Protein AF-T1C5J7-F1 (afdb_monomer_lite)

Organism: NCBI:txid410659

pLDDT: mean 80.91, std 9.57, range [56.25, 94.88]

InterPro domains:
  IPR008930 Terpenoid cyclases/protein prenyltransferase alpha-alpha toroid [SSF48239] (3-37)
  IPR032696 Squalene cyclase, C-terminal [PF13243] (2-33)

Sequence (61 aa):
TLYTGTGFARVFYLRYNMYRDYFPLWALALYQNVHFEGASRVSRKVAVWRKQPFAPLASFI

Secondary structure (DSSP, 8-state):
----EEEETTTEEE--TTHHHHHHHHHHHHHHHHHHHSS-HHHHHHHHHHH--S--GGG--

Radius of gyratio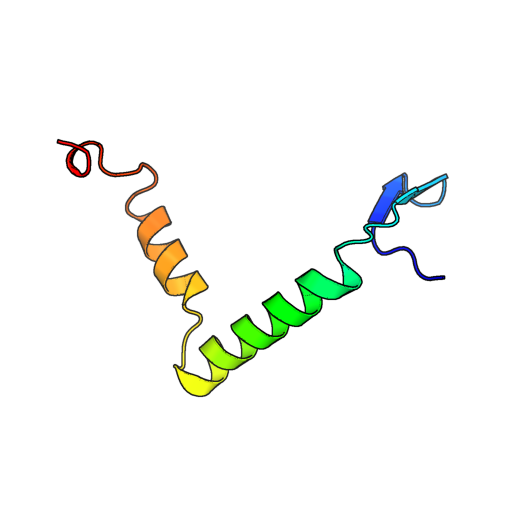n: 17.77 Å; chains: 1; bounding box: 27×46×38 Å

Structure (mmCIF, N/CA/C/O backbone):
data_AF-T1C5J7-F1
#
_entry.id   AF-T1C5J7-F1
#
loop_
_atom_site.group_PDB
_atom_site.id
_atom_site.type_symbol
_atom_site.label_atom_id
_atom_site.label_alt_id
_atom_site.label_comp_id
_atom_site.label_asym_id
_atom_site.label_entity_id
_atom_site.label_seq_id
_atom_site.pdbx_PDB_ins_code
_atom_site.Cartn_x
_atom_site.Cartn_y
_atom_site.Cartn_z
_atom_site.occupancy
_atom_site.B_iso_or_equiv
_atom_site.auth_seq_id
_atom_site.auth_comp_id
_atom_site.auth_asym_id
_atom_site.auth_atom_id
_atom_site.pdbx_PDB_model_num
ATOM 1 N N . THR A 1 1 ? 13.551 -14.678 -9.337 1.00 56.25 1 THR A N 1
ATOM 2 C CA . THR A 1 1 ? 13.513 -13.255 -8.929 1.00 56.25 1 THR A CA 1
ATOM 3 C C . THR A 1 1 ? 12.266 -12.624 -9.519 1.00 56.25 1 THR A C 1
ATOM 5 O O . THR A 1 1 ? 12.119 -12.637 -10.731 1.00 56.25 1 THR A O 1
ATOM 8 N N . LEU A 1 2 ? 11.325 -12.165 -8.687 1.00 68.94 2 LEU A N 1
ATOM 9 C CA . LEU A 1 2 ? 10.066 -11.575 -9.162 1.00 68.94 2 LEU A CA 1
ATOM 10 C C . LEU A 1 2 ? 10.233 -10.054 -9.330 1.00 68.94 2 LEU A C 1
ATOM 12 O O . LEU A 1 2 ? 10.760 -9.397 -8.431 1.00 68.94 2 LEU A O 1
ATOM 16 N N . TYR A 1 3 ? 9.800 -9.507 -10.466 1.00 73.88 3 TYR A N 1
ATOM 17 C CA . TYR A 1 3 ? 9.743 -8.065 -10.713 1.00 73.88 3 TYR A CA 1
ATOM 18 C C . TYR A 1 3 ? 8.319 -7.578 -10.449 1.00 73.88 3 TYR A C 1
ATOM 20 O O . TYR A 1 3 ? 7.365 -8.158 -10.958 1.00 73.88 3 TYR A O 1
ATOM 28 N N . THR A 1 4 ? 8.172 -6.531 -9.640 1.00 70.81 4 THR A N 1
ATOM 29 C CA . THR A 1 4 ? 6.868 -5.961 -9.257 1.00 70.81 4 THR A CA 1
ATOM 30 C C . THR A 1 4 ? 6.512 -4.700 -10.045 1.00 70.81 4 THR A C 1
ATOM 32 O O . THR A 1 4 ? 5.397 -4.204 -9.925 1.00 70.81 4 THR A O 1
ATOM 35 N N . GLY A 1 5 ? 7.443 -4.178 -10.852 1.00 71.75 5 GLY A N 1
ATOM 36 C CA . GLY A 1 5 ? 7.238 -3.025 -11.719 1.00 71.75 5 GLY A CA 1
ATOM 37 C C . GLY A 1 5 ? 7.315 -3.392 -13.195 1.00 71.75 5 GLY A C 1
ATOM 38 O O . GLY A 1 5 ? 8.277 -4.021 -13.635 1.00 71.75 5 GLY A O 1
ATOM 39 N N . THR A 1 6 ? 6.340 -2.949 -13.982 1.00 76.56 6 THR A N 1
ATOM 40 C CA 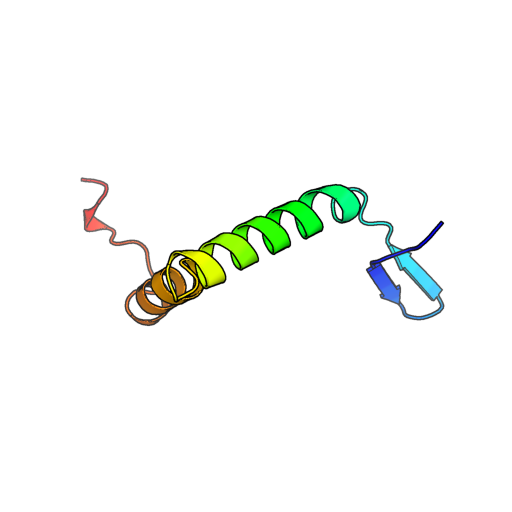. THR A 1 6 ? 6.401 -2.997 -15.448 1.00 76.56 6 THR A CA 1
ATOM 41 C C . THR A 1 6 ? 6.643 -1.586 -15.966 1.00 76.56 6 THR A C 1
ATOM 43 O O . THR A 1 6 ? 5.803 -0.719 -15.746 1.00 76.56 6 THR A O 1
ATOM 46 N N . GLY A 1 7 ? 7.772 -1.338 -16.634 1.00 76.38 7 GLY A N 1
ATOM 47 C CA . GLY A 1 7 ? 7.969 -0.070 -17.346 1.00 76.38 7 GLY A CA 1
ATOM 48 C C . GLY A 1 7 ? 7.324 -0.141 -18.726 1.00 76.38 7 GLY A C 1
ATOM 49 O O . GLY A 1 7 ? 6.373 0.574 -19.013 1.00 76.38 7 GLY A O 1
ATOM 50 N N . PHE A 1 8 ? 7.768 -1.109 -19.529 1.00 81.31 8 PHE A N 1
ATOM 51 C CA . PHE A 1 8 ? 7.119 -1.498 -20.779 1.00 81.31 8 PHE A CA 1
ATOM 52 C C . PHE A 1 8 ? 6.858 -2.996 -20.721 1.00 81.31 8 PHE A C 1
ATOM 54 O O . PHE A 1 8 ? 7.799 -3.786 -20.611 1.00 81.31 8 PHE A O 1
ATOM 61 N N . ALA A 1 9 ? 5.586 -3.397 -20.749 1.00 77.25 9 ALA A N 1
ATOM 62 C CA . ALA A 1 9 ? 5.213 -4.803 -20.639 1.00 77.25 9 ALA A CA 1
ATOM 63 C C . ALA A 1 9 ? 6.002 -5.640 -21.661 1.00 77.25 9 ALA A C 1
ATOM 65 O O . ALA A 1 9 ? 6.044 -5.303 -22.841 1.00 77.25 9 ALA A O 1
ATOM 66 N N . ARG A 1 10 ? 6.639 -6.725 -21.198 1.00 77.88 10 ARG A N 1
ATOM 67 C CA . ARG A 1 10 ? 7.468 -7.651 -22.002 1.00 77.88 10 ARG A CA 1
ATOM 68 C C . ARG A 1 10 ? 8.805 -7.107 -22.521 1.00 77.88 10 ARG A C 1
ATOM 70 O O . ARG A 1 10 ? 9.591 -7.909 -23.010 1.00 77.88 10 ARG A O 1
ATOM 77 N N . VAL A 1 11 ? 9.085 -5.812 -22.383 1.00 79.69 11 VAL A N 1
ATOM 78 C CA . VAL A 1 11 ? 10.324 -5.185 -22.884 1.00 79.69 11 VAL A CA 1
ATOM 79 C C . VAL A 1 11 ? 11.212 -4.697 -21.742 1.00 79.69 11 VAL A C 1
ATOM 81 O O . VAL A 1 11 ? 12.431 -4.812 -21.814 1.00 79.69 11 VAL A O 1
ATOM 84 N N . PHE A 1 12 ? 10.624 -4.186 -20.661 1.00 68.88 12 PHE A N 1
ATOM 85 C CA . PHE A 1 12 ? 11.377 -3.625 -19.547 1.00 68.88 12 PHE A CA 1
ATOM 86 C C . PHE A 1 12 ? 10.633 -3.791 -18.221 1.00 68.88 12 PHE A C 1
ATOM 88 O O . PHE A 1 12 ? 9.531 -3.265 -18.030 1.00 68.88 12 PHE A O 1
ATOM 95 N N . TYR A 1 13 ? 11.270 -4.496 -17.288 1.00 78.75 13 TYR A N 1
ATOM 96 C CA . TYR A 1 13 ? 10.755 -4.731 -15.944 1.00 78.75 13 TYR A CA 1
ATOM 97 C C . TYR A 1 13 ? 11.618 -4.010 -14.913 1.00 78.75 13 TYR A C 1
ATOM 99 O O . TYR A 1 13 ? 12.842 -4.136 -14.892 1.00 78.75 13 TYR A O 1
ATOM 107 N N . LEU A 1 14 ? 10.957 -3.262 -14.038 1.00 83.19 14 LEU A N 1
ATOM 108 C CA . LEU A 1 14 ? 11.573 -2.504 -12.962 1.00 83.19 14 LEU A CA 1
ATOM 109 C C . LEU A 1 14 ? 11.553 -3.334 -11.687 1.00 83.19 14 LEU A C 1
ATOM 111 O O . LEU A 1 14 ? 10.515 -3.843 -11.249 1.00 83.19 14 LEU A O 1
ATOM 115 N N . ARG A 1 15 ? 12.723 -3.446 -11.060 1.00 81.25 15 ARG A N 1
ATOM 116 C CA . ARG A 1 15 ? 12.827 -3.992 -9.713 1.00 81.25 15 ARG A CA 1
ATOM 117 C C . ARG A 1 15 ? 12.739 -2.849 -8.712 1.00 81.25 15 ARG A C 1
ATOM 119 O O . ARG A 1 15 ? 13.724 -2.171 -8.437 1.00 81.25 15 ARG A O 1
ATOM 126 N N . TYR A 1 16 ? 11.560 -2.666 -8.133 1.00 84.12 16 TYR A N 1
ATOM 127 C CA . TYR A 1 16 ? 11.386 -1.743 -7.018 1.00 84.12 16 TYR A CA 1
ATOM 128 C C . TYR A 1 16 ? 11.873 -2.399 -5.723 1.00 84.12 16 TYR A C 1
ATOM 130 O O . TYR A 1 16 ? 11.120 -3.084 -5.033 1.00 84.12 16 TYR A O 1
ATOM 138 N N . ASN A 1 17 ? 13.151 -2.199 -5.392 1.00 86.31 17 ASN A N 1
ATOM 139 C CA . ASN A 1 17 ? 13.790 -2.829 -4.229 1.00 86.31 17 ASN A CA 1
ATOM 140 C C . ASN A 1 17 ? 13.095 -2.506 -2.903 1.00 86.31 17 ASN A C 1
ATOM 142 O O . ASN A 1 17 ? 13.078 -3.347 -2.020 1.00 86.31 17 ASN A O 1
ATOM 146 N N . MET A 1 18 ? 12.491 -1.326 -2.772 1.00 87.38 18 MET A N 1
ATOM 147 C CA . MET A 1 18 ? 11.795 -0.931 -1.545 1.00 87.38 18 MET A CA 1
ATOM 148 C C . MET A 1 18 ? 10.388 -1.527 -1.433 1.00 87.38 18 MET A C 1
ATOM 150 O O . MET A 1 18 ? 9.853 -1.6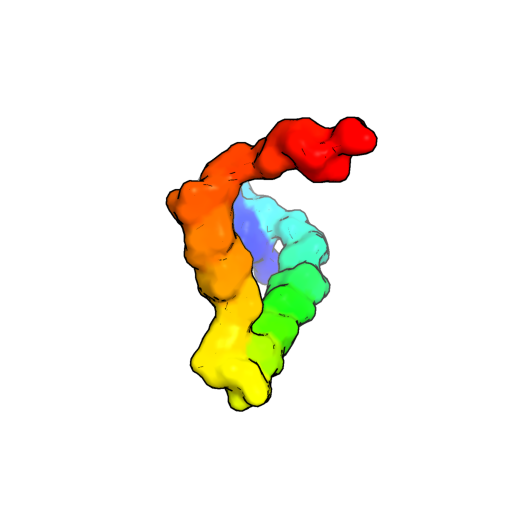25 -0.334 1.00 87.38 18 MET A O 1
ATOM 154 N N . TYR A 1 19 ? 9.775 -1.976 -2.534 1.00 89.44 19 TYR A N 1
ATOM 155 C CA . TYR A 1 19 ? 8.398 -2.479 -2.489 1.00 89.44 19 TYR A CA 1
ATOM 156 C C . TYR A 1 19 ? 8.264 -3.734 -1.627 1.00 89.44 19 TYR A C 1
ATOM 158 O O . TYR A 1 19 ? 7.238 -3.901 -0.981 1.00 89.44 19 TYR A O 1
ATOM 166 N N . ARG A 1 20 ? 9.299 -4.582 -1.556 1.00 87.44 20 ARG A N 1
ATOM 167 C CA . ARG A 1 20 ? 9.270 -5.781 -0.699 1.00 87.44 20 ARG A CA 1
ATOM 168 C C . ARG A 1 20 ? 9.120 -5.468 0.788 1.00 87.44 20 ARG A C 1
ATOM 170 O O . ARG A 1 20 ? 8.551 -6.288 1.490 1.00 87.44 20 ARG A O 1
ATOM 177 N N . ASP A 1 21 ? 9.601 -4.316 1.248 1.00 90.62 21 ASP A N 1
ATOM 178 C CA . ASP A 1 21 ? 9.636 -3.994 2.676 1.00 90.62 21 ASP A CA 1
ATOM 179 C C . ASP A 1 21 ? 8.547 -2.969 3.027 1.00 90.62 21 ASP A C 1
ATOM 181 O O . ASP A 1 21 ? 7.812 -3.131 4.001 1.00 90.62 21 ASP A O 1
ATOM 185 N N . TYR A 1 22 ? 8.362 -1.950 2.183 1.00 92.31 22 TYR A N 1
ATOM 186 C CA . TYR A 1 22 ? 7.394 -0.879 2.429 1.00 92.31 22 TYR A CA 1
ATOM 187 C C . TYR A 1 22 ? 5.949 -1.328 2.214 1.00 92.31 22 TYR A C 1
ATOM 189 O O . TYR A 1 22 ? 5.067 -0.935 2.978 1.00 92.31 22 TYR A O 1
ATOM 197 N N . PHE A 1 23 ? 5.686 -2.145 1.188 1.00 91.81 23 PHE A N 1
ATOM 198 C CA . PHE A 1 23 ? 4.316 -2.545 0.871 1.00 91.81 23 PHE A CA 1
ATOM 199 C C . PHE A 1 23 ? 3.695 -3.423 1.968 1.00 91.81 23 PHE A C 1
ATOM 201 O O . PHE A 1 23 ? 2.598 -3.084 2.418 1.00 91.81 23 PHE A O 1
ATOM 208 N N . PRO A 1 24 ? 4.362 -4.484 2.474 1.00 94.50 24 PRO A N 1
ATOM 209 C CA . PRO A 1 24 ? 3.799 -5.284 3.560 1.00 94.50 24 PRO A CA 1
ATOM 210 C C . PRO A 1 24 ? 3.591 -4.474 4.839 1.00 94.50 24 PRO A C 1
ATOM 212 O O . PRO A 1 24 ? 2.562 -4.627 5.493 1.00 94.50 24 PRO A O 1
ATOM 215 N N . LEU A 1 25 ? 4.522 -3.571 5.169 1.00 94.88 25 LEU A N 1
ATOM 216 C CA . LEU A 1 25 ? 4.389 -2.701 6.337 1.00 94.88 25 LEU A CA 1
ATOM 217 C C . LEU A 1 25 ? 3.145 -1.809 6.234 1.00 94.88 25 LEU A C 1
ATOM 219 O O . LEU A 1 25 ? 2.351 -1.731 7.173 1.00 94.88 25 LEU A O 1
ATOM 223 N N . TRP A 1 26 ? 2.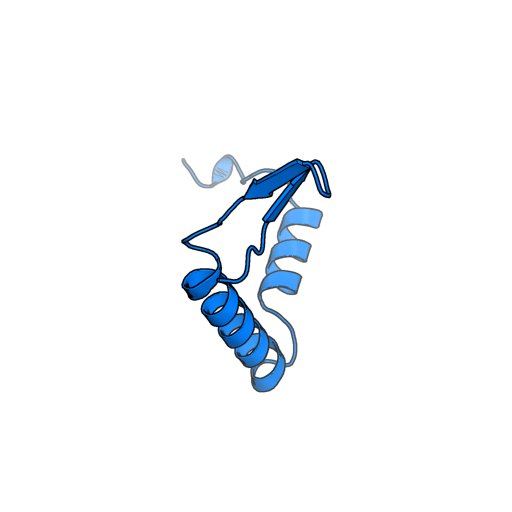947 -1.169 5.080 1.00 92.44 26 TRP A N 1
ATOM 224 C CA . TRP A 1 26 ? 1.769 -0.343 4.831 1.00 92.44 26 TRP A CA 1
ATOM 225 C C . TRP A 1 26 ? 0.469 -1.157 4.877 1.00 92.44 26 TRP A C 1
ATOM 227 O O . TRP A 1 26 ? -0.492 -0.730 5.520 1.00 92.44 26 TRP A O 1
ATOM 237 N N . ALA A 1 27 ? 0.448 -2.340 4.257 1.00 93.44 27 ALA A N 1
ATOM 238 C CA . ALA A 1 27 ? -0.719 -3.219 4.243 1.00 93.44 27 ALA A CA 1
ATOM 239 C C . ALA A 1 27 ? -1.108 -3.691 5.655 1.00 93.44 27 ALA A C 1
ATOM 241 O O . ALA A 1 27 ? -2.286 -3.644 6.011 1.00 93.44 27 ALA A O 1
ATOM 242 N N . LEU A 1 28 ? -0.132 -4.075 6.485 1.00 94.31 28 LEU A N 1
ATOM 243 C CA . LEU A 1 28 ? -0.367 -4.476 7.876 1.00 94.31 28 LEU A CA 1
ATOM 244 C C . LEU A 1 28 ? -0.877 -3.314 8.729 1.00 94.31 28 LEU A C 1
ATOM 246 O O . LEU A 1 28 ? -1.844 -3.475 9.472 1.00 94.31 28 LEU A O 1
ATOM 250 N N . ALA A 1 29 ? -0.277 -2.130 8.598 1.00 91.81 29 ALA A N 1
ATOM 251 C CA . ALA A 1 29 ? -0.747 -0.944 9.307 1.00 91.81 29 ALA A CA 1
ATOM 252 C C . ALA A 1 29 ? -2.183 -0.575 8.895 1.00 91.81 29 ALA A C 1
ATOM 254 O O . ALA A 1 29 ? -3.009 -0.219 9.737 1.00 91.81 29 ALA A O 1
ATOM 255 N N . LEU A 1 30 ? -2.510 -0.675 7.604 1.00 90.38 30 LEU A N 1
ATOM 256 C CA . LEU A 1 30 ? -3.866 -0.454 7.107 1.00 90.38 30 LEU A CA 1
ATOM 257 C C . LEU A 1 30 ? -4.847 -1.496 7.661 1.00 90.38 30 LEU A C 1
ATOM 259 O O . LEU A 1 30 ? -5.913 -1.106 8.137 1.00 90.38 30 LEU A O 1
ATOM 263 N N . TYR A 1 31 ? -4.470 -2.777 7.661 1.00 91.50 31 TYR A N 1
ATOM 264 C CA . TYR A 1 31 ? -5.260 -3.861 8.248 1.00 91.50 31 TYR A CA 1
ATOM 265 C C . TYR A 1 31 ? -5.565 -3.590 9.722 1.00 91.50 31 TYR A C 1
ATOM 267 O O . TYR A 1 31 ? -6.729 -3.607 10.111 1.00 91.50 31 TYR A O 1
ATOM 275 N N . GLN A 1 32 ? -4.551 -3.256 10.526 1.00 92.31 32 GLN A N 1
ATOM 276 C CA . GLN A 1 32 ? -4.744 -2.946 11.943 1.00 92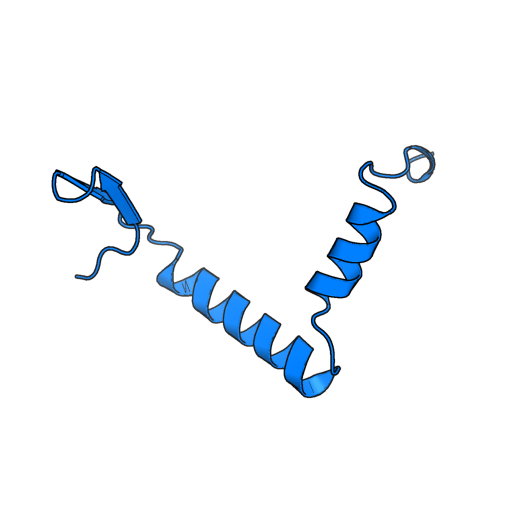.31 32 GLN A CA 1
ATOM 277 C C . GLN A 1 32 ? -5.699 -1.765 12.146 1.00 92.31 32 GLN A C 1
ATOM 279 O O . GLN A 1 32 ? -6.638 -1.865 12.928 1.00 92.31 32 GLN A O 1
ATOM 284 N N . ASN A 1 33 ? -5.516 -0.670 11.405 1.00 89.56 33 ASN A N 1
ATOM 285 C CA . ASN A 1 33 ? -6.399 0.493 11.522 1.00 89.56 33 ASN A CA 1
ATOM 286 C C . ASN A 1 33 ? -7.859 0.144 11.190 1.00 89.56 33 ASN A C 1
ATOM 288 O O . ASN A 1 33 ? -8.772 0.608 11.863 1.00 89.56 33 ASN A O 1
ATOM 292 N N . VAL A 1 34 ? -8.092 -0.675 10.162 1.00 91.12 34 VAL A N 1
ATOM 293 C CA . VAL A 1 34 ? -9.453 -1.076 9.777 1.00 91.12 34 VAL A CA 1
ATOM 294 C C . VAL A 1 34 ? -10.051 -2.056 10.789 1.00 91.12 34 VAL A C 1
ATOM 296 O O . VAL A 1 34 ? -11.192 -1.865 11.200 1.00 91.12 34 VAL A O 1
ATOM 299 N N . HIS A 1 35 ? -9.297 -3.070 11.217 1.00 92.19 35 HIS A N 1
ATOM 300 C CA . HIS A 1 35 ? -9.800 -4.123 12.102 1.00 92.19 35 HIS A CA 1
ATOM 301 C C . HIS A 1 35 ? -9.977 -3.683 13.556 1.00 92.19 35 HIS A C 1
ATOM 303 O O . HIS A 1 35 ? -10.916 -4.139 14.201 1.00 92.19 35 HIS A O 1
ATOM 309 N N . PHE A 1 36 ? -9.106 -2.816 14.077 1.00 87.38 36 PHE A N 1
ATOM 310 C CA . PHE A 1 36 ? -9.170 -2.384 15.477 1.00 87.38 36 PHE A CA 1
ATOM 311 C C . PHE A 1 36 ? -9.964 -1.088 15.681 1.00 87.38 36 PHE A C 1
ATOM 313 O O . PHE A 1 36 ? -10.547 -0.908 16.744 1.00 87.38 36 PHE A O 1
ATOM 320 N N . GLU A 1 37 ? -10.025 -0.193 14.688 1.00 84.06 37 GLU A N 1
ATOM 321 C CA . GLU A 1 37 ? -10.713 1.106 14.823 1.00 84.06 37 GLU A CA 1
ATOM 322 C C . GLU A 1 37 ? -12.010 1.206 14.003 1.00 84.06 37 GLU A C 1
ATOM 324 O O . GLU A 1 37 ?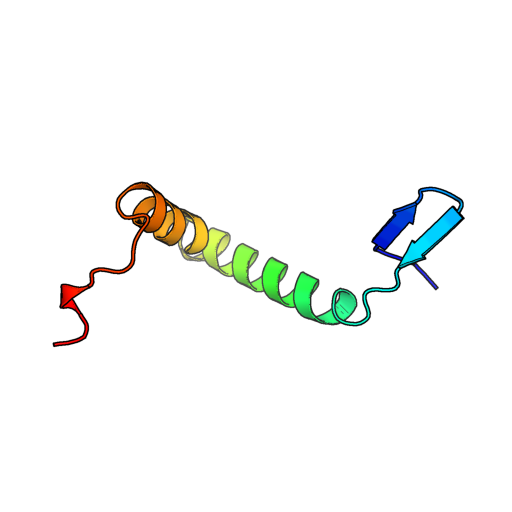 -12.692 2.230 14.051 1.00 84.06 37 GLU A O 1
ATOM 329 N N . GLY A 1 38 ? -12.349 0.175 13.221 1.00 81.19 38 GLY A N 1
ATOM 330 C CA . GLY A 1 38 ? -13.568 0.101 12.405 1.00 81.19 38 GLY A CA 1
ATOM 331 C C . GLY A 1 38 ? -13.557 0.951 11.127 1.00 81.19 38 GLY A C 1
ATOM 332 O O . GLY A 1 38 ? -14.436 0.799 10.281 1.00 81.19 38 GLY A O 1
ATOM 333 N N . ALA A 1 39 ? -12.567 1.830 10.939 1.00 74.00 39 ALA A N 1
ATOM 334 C CA . ALA A 1 39 ? -12.386 2.619 9.723 1.00 74.00 39 ALA A CA 1
ATOM 335 C C . ALA A 1 39 ? -10.906 2.942 9.491 1.00 74.00 39 ALA A C 1
ATOM 337 O O . ALA A 1 39 ? -10.166 3.241 10.427 1.00 74.00 39 ALA A O 1
ATOM 338 N N . SER A 1 40 ? -10.460 2.959 8.229 1.00 79.56 40 SER A N 1
ATOM 339 C CA . SER A 1 40 ? -9.071 3.327 7.948 1.00 79.56 40 SER A CA 1
ATOM 340 C C . SER A 1 40 ? -8.822 4.797 8.323 1.00 79.56 40 SER A C 1
ATOM 342 O O . SER A 1 40 ? -9.502 5.716 7.853 1.00 79.56 40 SER A O 1
ATOM 344 N N . ARG A 1 41 ? -7.790 5.048 9.142 1.00 80.31 41 ARG A N 1
ATOM 345 C CA . ARG A 1 41 ? -7.299 6.411 9.432 1.00 80.31 41 ARG A CA 1
ATOM 346 C C . ARG A 1 41 ? -6.984 7.191 8.151 1.00 80.31 41 ARG A C 1
ATOM 348 O O . ARG A 1 41 ? -7.141 8.411 8.113 1.00 80.31 41 ARG A O 1
ATOM 355 N N . VAL A 1 42 ? -6.580 6.477 7.097 1.00 82.62 42 VAL A N 1
ATOM 356 C CA . VAL A 1 42 ? -6.375 7.020 5.750 1.00 82.62 42 VAL A CA 1
ATOM 357 C C . VAL A 1 42 ? -7.667 7.625 5.210 1.00 82.62 42 VAL A C 1
ATOM 359 O O . VAL A 1 42 ? -7.639 8.787 4.829 1.00 82.62 42 VAL A O 1
ATOM 362 N N . SER A 1 43 ? -8.804 6.921 5.252 1.00 82.69 43 SER A N 1
ATOM 363 C CA . SER A 1 43 ? -10.097 7.469 4.808 1.00 82.69 43 SER A CA 1
ATOM 364 C C . SER A 1 43 ? -10.480 8.739 5.565 1.00 82.69 43 SER A C 1
ATOM 366 O O . SER A 1 43 ? -10.907 9.713 4.947 1.00 82.69 43 SER A O 1
ATOM 368 N N . ARG A 1 44 ? -10.273 8.771 6.890 1.00 81.44 44 ARG A N 1
ATOM 369 C CA . ARG A 1 44 ? -10.546 9.970 7.702 1.00 81.44 44 ARG A CA 1
ATOM 370 C C . ARG A 1 44 ? -9.668 11.142 7.267 1.00 81.44 44 ARG A C 1
ATOM 372 O O . ARG A 1 44 ? -10.188 12.224 7.018 1.00 81.44 44 ARG A O 1
ATOM 379 N N . LYS A 1 45 ? -8.355 10.928 7.116 1.00 80.19 45 LYS A N 1
ATOM 380 C CA . LYS A 1 45 ? -7.446 11.963 6.599 1.00 80.19 45 LYS A CA 1
ATOM 381 C C . LYS A 1 45 ? -7.846 12.398 5.191 1.00 80.19 45 LYS A C 1
ATOM 383 O O . LYS A 1 45 ? -7.942 13.590 4.943 1.00 80.19 45 LYS A O 1
ATOM 388 N N . VAL A 1 46 ? -8.127 11.467 4.283 1.00 83.19 46 VAL A N 1
ATOM 389 C CA . VAL A 1 46 ? -8.547 11.767 2.904 1.00 83.19 46 VAL A CA 1
ATOM 390 C C . VAL A 1 46 ? -9.833 12.594 2.881 1.00 83.19 46 VAL A C 1
ATOM 392 O O . VAL A 1 46 ? -9.937 13.516 2.078 1.00 83.19 46 VAL A O 1
ATOM 395 N N . ALA A 1 47 ? -10.789 12.338 3.777 1.00 85.25 47 ALA A N 1
ATOM 396 C CA . ALA A 1 47 ? -11.982 13.172 3.910 1.00 85.25 47 ALA A CA 1
ATOM 397 C C . ALA A 1 47 ? -11.640 14.614 4.330 1.00 85.25 47 ALA A C 1
ATOM 399 O O . ALA A 1 47 ? -12.243 15.554 3.812 1.00 85.25 47 ALA A O 1
ATOM 400 N N . VAL A 1 48 ? -10.641 14.797 5.201 1.00 83.56 48 VAL A N 1
ATOM 401 C CA . VAL A 1 48 ? -10.116 16.125 5.563 1.00 83.56 48 VAL A CA 1
ATOM 402 C C . VAL A 1 48 ? -9.495 16.815 4.347 1.00 83.56 48 VAL A C 1
ATOM 404 O O . VAL A 1 48 ? -9.866 17.949 4.064 1.00 83.56 48 VAL A O 1
ATOM 407 N N . TRP A 1 49 ? -8.639 16.133 3.578 1.00 81.25 49 TRP A N 1
ATOM 408 C CA . TRP A 1 49 ? -8.031 16.692 2.356 1.00 81.25 49 TRP A CA 1
ATOM 409 C C . TRP A 1 49 ? -9.058 17.002 1.263 1.00 81.25 49 TRP A C 1
ATOM 411 O O . TRP A 1 49 ? -8.930 17.986 0.544 1.00 81.25 49 TRP A O 1
ATOM 421 N N . ARG A 1 50 ? -10.120 16.197 1.152 1.00 81.56 50 ARG A N 1
ATOM 422 C CA . ARG A 1 50 ? -11.235 16.465 0.232 1.00 81.56 50 ARG A CA 1
ATOM 423 C C . ARG A 1 50 ? -11.976 17.751 0.602 1.00 81.56 50 ARG A C 1
ATOM 425 O O . ARG A 1 50 ? -12.447 18.452 -0.285 1.00 81.56 50 ARG A O 1
ATOM 432 N N . LYS A 1 51 ? -12.116 18.037 1.900 1.00 81.88 51 LYS A N 1
ATOM 433 C CA . LYS A 1 51 ? -12.739 19.270 2.408 1.00 81.88 51 LYS A CA 1
ATOM 434 C C . LYS A 1 51 ? -11.782 20.467 2.333 1.00 81.88 51 LYS A C 1
ATOM 436 O O . LYS A 1 51 ? -12.243 21.583 2.136 1.00 81.88 51 LYS A O 1
ATOM 441 N N . GLN A 1 52 ? -10.481 20.231 2.502 1.00 78.56 52 GLN A N 1
ATOM 442 C CA . GLN A 1 52 ? -9.435 21.248 2.618 1.00 78.56 52 GLN A CA 1
ATOM 443 C C . GLN A 1 52 ? -8.201 20.805 1.811 1.00 78.56 52 GLN A C 1
ATOM 445 O O . GLN A 1 52 ? -7.300 20.167 2.360 1.00 78.56 52 GLN A O 1
ATOM 450 N N . PRO A 1 53 ? -8.159 21.081 0.498 1.00 76.19 53 PRO A N 1
ATOM 451 C CA . PRO A 1 53 ? -7.085 20.589 -0.366 1.00 76.19 53 PRO A CA 1
ATOM 452 C C . PRO A 1 53 ? -5.754 21.330 -0.169 1.00 76.19 53 PRO A C 1
ATOM 454 O O . PRO A 1 53 ? -4.713 20.826 -0.580 1.00 76.19 53 PRO A O 1
ATOM 457 N N . PHE A 1 54 ? -5.773 22.505 0.465 1.00 79.19 54 PHE A N 1
ATOM 458 C CA . PHE A 1 54 ? -4.590 23.298 0.787 1.00 79.19 54 PHE A CA 1
ATOM 459 C C . PHE A 1 54 ? -4.336 23.302 2.298 1.00 79.19 54 PHE A C 1
ATOM 461 O O . PHE A 1 54 ? -5.272 23.354 3.096 1.00 79.19 54 PHE A O 1
ATOM 468 N N . ALA A 1 55 ? -3.059 23.255 2.690 1.00 69.62 55 ALA A N 1
ATOM 469 C CA . ALA A 1 55 ? -2.673 23.455 4.082 1.00 69.62 55 ALA A CA 1
ATOM 470 C C . ALA A 1 55 ? -3.158 24.844 4.541 1.00 69.62 55 ALA A C 1
ATOM 472 O O . ALA A 1 55 ? -2.999 25.809 3.787 1.00 69.62 55 ALA A O 1
ATOM 473 N N . PRO A 1 56 ? -3.762 24.975 5.736 1.00 69.31 56 PRO A N 1
ATOM 474 C CA . PRO A 1 56 ? -4.209 26.272 6.215 1.00 69.31 56 PRO A CA 1
ATOM 475 C C . PRO A 1 56 ? -2.985 27.176 6.384 1.00 69.31 56 PRO A C 1
ATOM 477 O O . PRO A 1 56 ? -2.140 26.942 7.238 1.00 69.31 56 PRO A O 1
ATOM 480 N N . LEU A 1 57 ? -2.888 28.230 5.572 1.00 68.94 57 LEU A N 1
ATOM 481 C CA . LEU A 1 57 ? -1.797 29.213 5.658 1.00 68.94 57 LEU A CA 1
ATOM 482 C C . LEU A 1 57 ? -1.731 29.892 7.042 1.00 68.94 57 LEU A C 1
ATOM 484 O O . LEU A 1 57 ? -0.700 30.436 7.414 1.00 68.94 57 LEU A O 1
ATOM 488 N N . ALA A 1 58 ? -2.814 29.805 7.819 1.00 62.41 58 ALA A N 1
ATOM 489 C CA . ALA A 1 58 ? -2.940 30.331 9.172 1.00 62.41 58 ALA A CA 1
ATOM 490 C C . ALA A 1 58 ? -2.249 29.492 10.267 1.00 62.41 58 ALA A C 1
ATOM 492 O O . ALA A 1 58 ? -2.246 29.915 11.413 1.00 62.41 58 ALA A O 1
ATOM 493 N N . SER A 1 59 ? -1.688 28.312 9.969 1.00 60.31 59 SER A N 1
ATOM 494 C CA . SER A 1 59 ? -0.995 27.490 10.981 1.00 60.31 59 SER A CA 1
ATOM 495 C C . SER A 1 59 ? 0.511 27.768 11.104 1.00 60.31 59 SER A C 1
ATOM 497 O O . SER A 1 59 ? 1.204 27.024 11.793 1.00 60.31 59 SER A O 1
ATOM 499 N N . PHE A 1 60 ? 1.027 28.790 10.410 1.00 63.44 60 PHE A N 1
ATOM 500 C CA . PHE A 1 60 ? 2.458 29.132 10.352 1.00 63.44 60 PHE A CA 1
ATOM 501 C C . PHE A 1 60 ? 2.782 30.574 10.789 1.00 63.44 60 PHE A C 1
ATOM 503 O O . PHE A 1 60 ? 3.900 31.036 10.565 1.00 63.44 60 PHE A O 1
ATOM 510 N N . ILE A 1 61 ? 1.826 31.270 11.411 1.00 56.81 61 ILE A N 1
ATOM 511 C CA . ILE A 1 61 ? 1.996 32.569 12.085 1.00 56.81 61 ILE A CA 1
ATOM 512 C C . ILE A 1 61 ? 1.407 32.421 13.484 1.00 56.81 61 ILE A C 1
ATOM 514 O O . ILE A 1 61 ? 2.063 32.878 14.442 1.00 56.81 61 ILE A O 1
#

Foldseek 3Di:
DDAPADPDPPPDTDRPVCCVPVVVVVVVLQVCCCVVVVDGPVVVVVVVCVVPVDDPPVVPD